Protein AF-A0A8B5XWN6-F1 (afdb_monomer)

Organism: NCBI:txid1478

Sequence (89 aa):
MNKFYSNVSFKSLSEMKEALIKNHQFLEDKFMNFTEVELQEEITSYWGVTYSRYEWLLEIVAHVYHQRGQLHSMLVHCYGIDPKVTLFE

Structure (mmCIF, N/CA/C/O backbone):
data_AF-A0A8B5XWN6-F1
#
_entry.id   AF-A0A8B5XWN6-F1
#
loop_
_atom_site.group_PDB
_atom_site.id
_atom_site.type_symbol
_atom_site.label_atom_id
_atom_site.label_alt_id
_atom_site.label_comp_id
_atom_site.label_asym_id
_atom_site.label_entity_id
_atom_site.label_seq_id
_atom_site.pdbx_PDB_ins_code
_atom_site.Cartn_x
_atom_site.Cartn_y
_atom_site.Cartn_z
_atom_site.occupancy
_atom_site.B_iso_or_equiv
_atom_site.auth_seq_id
_atom_site.auth_comp_id
_atom_site.auth_asym_id
_atom_site.auth_atom_id
_atom_site.pdbx_PDB_model_num
ATOM 1 N N . MET A 1 1 ? -12.245 12.169 -3.533 1.00 85.62 1 MET A N 1
ATOM 2 C CA . MET A 1 1 ? -11.021 11.437 -3.920 1.00 85.62 1 MET A CA 1
ATOM 3 C C . MET A 1 1 ? -10.258 12.058 -5.091 1.00 85.62 1 MET A C 1
ATOM 5 O O . MET A 1 1 ? -9.068 12.289 -4.945 1.00 85.62 1 MET A O 1
ATOM 9 N N . ASN A 1 2 ? -10.902 12.415 -6.210 1.00 88.06 2 ASN A N 1
ATOM 10 C CA . ASN A 1 2 ? -10.208 12.980 -7.388 1.00 88.06 2 ASN A CA 1
ATOM 11 C C . ASN A 1 2 ? -9.313 14.192 -7.074 1.00 88.06 2 ASN A C 1
ATOM 13 O O . ASN A 1 2 ? -8.166 14.224 -7.500 1.00 88.06 2 ASN A O 1
ATOM 17 N N . LYS A 1 3 ? -9.801 15.137 -6.254 1.00 91.38 3 LYS A N 1
ATOM 18 C CA . LYS A 1 3 ? -9.023 16.306 -5.808 1.00 91.38 3 LYS A CA 1
ATOM 19 C C . LYS A 1 3 ? -7.770 15.930 -5.004 1.00 91.38 3 LYS A C 1
ATOM 21 O O . LYS A 1 3 ? -6.772 16.632 -5.063 1.00 91.38 3 LYS A O 1
ATOM 26 N N . PHE A 1 4 ? -7.827 14.844 -4.234 1.00 89.81 4 PHE A N 1
ATOM 27 C CA . PHE A 1 4 ? -6.681 14.374 -3.459 1.00 89.81 4 PHE A CA 1
ATOM 28 C C . PHE A 1 4 ? -5.589 13.848 -4.394 1.00 89.81 4 PHE A C 1
ATOM 30 O O . PHE A 1 4 ? -4.461 14.324 -4.331 1.00 89.81 4 PHE A O 1
ATOM 37 N N . TYR A 1 5 ? -5.940 12.951 -5.323 1.00 91.25 5 TYR A N 1
ATOM 38 C CA . TYR A 1 5 ? -4.975 12.404 -6.281 1.00 91.25 5 TYR A CA 1
ATOM 39 C C . TYR A 1 5 ? -4.429 13.454 -7.253 1.00 91.25 5 TYR A C 1
ATOM 41 O O . TYR A 1 5 ? -3.243 13.425 -7.553 1.00 91.25 5 TYR A O 1
ATOM 49 N N . SER A 1 6 ? -5.239 14.423 -7.695 1.00 93.12 6 SER A N 1
ATOM 50 C CA . SER A 1 6 ? -4.766 15.492 -8.590 1.00 93.12 6 SER A CA 1
ATOM 51 C C . SER A 1 6 ? -3.732 16.420 -7.947 1.00 93.12 6 SER A C 1
ATOM 53 O O . SER A 1 6 ? -2.992 17.092 -8.658 1.00 93.12 6 SER A O 1
ATOM 55 N N . ASN A 1 7 ? -3.689 16.479 -6.612 1.00 93.12 7 ASN A N 1
ATOM 56 C CA . ASN A 1 7 ? -2.733 17.301 -5.872 1.00 93.12 7 ASN A CA 1
ATOM 57 C C . ASN A 1 7 ? -1.381 16.603 -5.659 1.00 93.12 7 ASN A C 1
ATOM 59 O O . ASN A 1 7 ? -0.453 17.228 -5.149 1.00 93.12 7 ASN A O 1
ATOM 63 N N . VAL A 1 8 ? -1.259 15.328 -6.036 1.00 90.44 8 VAL A N 1
ATOM 64 C CA . VAL A 1 8 ? -0.020 14.556 -5.927 1.00 90.44 8 VAL A CA 1
ATOM 65 C C . VAL A 1 8 ? 0.520 14.308 -7.330 1.00 90.44 8 VAL A C 1
ATOM 67 O O . VAL A 1 8 ? -0.157 13.740 -8.181 1.00 90.44 8 VAL A O 1
ATOM 70 N N . SER A 1 9 ? 1.758 14.724 -7.587 1.00 92.06 9 SER A N 1
ATOM 71 C CA . SER A 1 9 ? 2.440 14.434 -8.847 1.00 92.06 9 SER A CA 1
ATOM 72 C C . SER A 1 9 ? 3.885 14.056 -8.571 1.00 92.06 9 SER A C 1
ATOM 74 O O . SER A 1 9 ? 4.646 14.874 -8.068 1.00 92.06 9 SER A O 1
ATOM 76 N N . PHE A 1 10 ? 4.250 12.833 -8.949 1.00 94.31 10 PHE A N 1
ATOM 77 C CA . PHE A 1 10 ? 5.638 12.386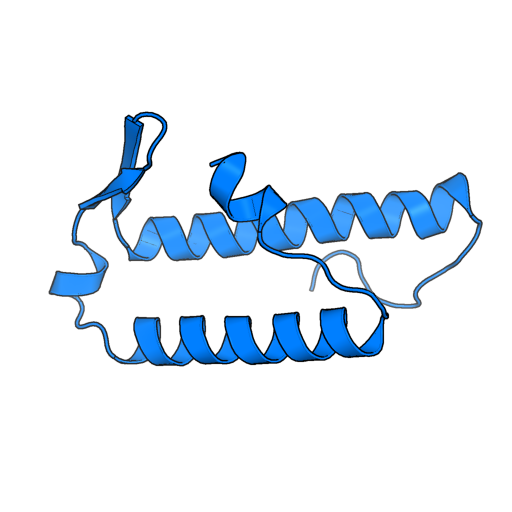 -8.988 1.00 94.31 10 PHE A CA 1
ATOM 78 C C . PHE A 1 10 ? 6.213 12.654 -10.379 1.00 94.31 10 PHE A C 1
ATOM 80 O O . PHE A 1 10 ? 5.578 12.334 -11.389 1.00 94.31 10 PHE A O 1
ATOM 87 N N . LYS A 1 11 ? 7.391 13.271 -10.439 1.00 95.19 11 LYS A N 1
ATOM 88 C CA . LYS A 1 11 ? 8.080 13.655 -11.679 1.00 95.19 11 LYS A CA 1
ATOM 89 C C . LYS A 1 11 ? 9.219 12.711 -12.042 1.00 95.19 11 LYS A C 1
ATOM 91 O O . LYS A 1 11 ? 9.725 12.776 -13.159 1.00 95.19 11 LYS A O 1
ATOM 96 N N . SER A 1 12 ? 9.607 11.822 -11.130 1.00 97.06 12 SER A N 1
ATOM 97 C CA . SER A 1 12 ? 10.694 10.873 -11.346 1.00 9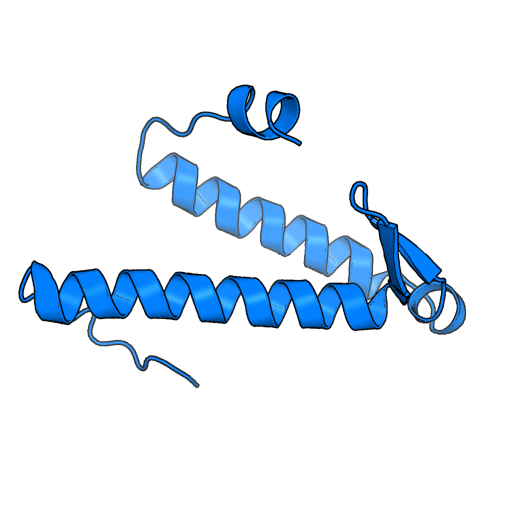7.06 12 SER A CA 1
ATOM 98 C C . SER A 1 12 ? 10.449 9.532 -10.655 1.00 97.06 12 SER A C 1
ATOM 100 O O . SER A 1 12 ? 9.673 9.424 -9.705 1.00 97.06 12 SER A O 1
ATOM 102 N N . LEU A 1 13 ? 11.163 8.500 -11.111 1.00 96.31 13 LEU A N 1
ATOM 103 C CA . LEU A 1 13 ? 11.163 7.190 -10.460 1.00 96.31 13 LEU A CA 1
ATOM 104 C 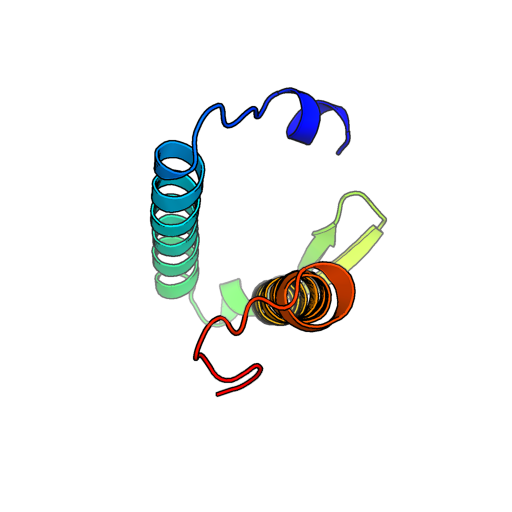C . LEU A 1 13 ? 11.730 7.257 -9.029 1.00 96.31 13 LEU A C 1
ATOM 106 O O . LEU A 1 13 ? 11.291 6.490 -8.177 1.00 96.31 13 LEU A O 1
ATOM 110 N N . SER A 1 14 ? 12.684 8.159 -8.759 1.00 97.56 14 SER A N 1
ATOM 111 C CA . SER A 1 14 ? 13.231 8.353 -7.405 1.00 97.56 14 SER A CA 1
ATOM 112 C C . SER A 1 14 ? 12.147 8.849 -6.457 1.00 97.56 14 SER A C 1
ATOM 114 O O . SER A 1 14 ? 11.908 8.226 -5.428 1.00 97.56 14 SER A O 1
ATOM 116 N N . GLU A 1 15 ? 11.404 9.882 -6.867 1.00 97.31 15 GLU A N 1
ATOM 117 C CA . GLU A 1 15 ? 10.297 10.425 -6.074 1.00 97.31 15 GLU A CA 1
ATOM 118 C C . GLU A 1 15 ? 9.226 9.370 -5.782 1.00 97.31 15 GLU A C 1
ATOM 120 O O . GLU A 1 15 ? 8.734 9.288 -4.659 1.00 97.31 15 GLU A O 1
ATOM 125 N N . MET A 1 16 ? 8.888 8.524 -6.763 1.00 96.38 16 MET A N 1
ATOM 126 C CA . MET A 1 16 ? 7.932 7.430 -6.557 1.00 96.38 16 MET A CA 1
ATOM 127 C C . MET A 1 16 ? 8.438 6.418 -5.519 1.00 96.38 16 MET A C 1
ATOM 129 O O . MET A 1 16 ? 7.679 6.006 -4.643 1.00 96.38 16 MET A O 1
ATOM 133 N N . LYS A 1 17 ? 9.717 6.026 -5.592 1.00 96.56 17 LYS A N 1
ATOM 134 C CA . LYS A 1 17 ? 10.331 5.080 -4.643 1.00 96.56 17 LYS A CA 1
ATOM 135 C C . LYS A 1 17 ? 10.403 5.656 -3.232 1.00 96.56 17 LYS A C 1
ATOM 137 O O . LYS A 1 17 ? 10.017 4.984 -2.279 1.00 96.56 17 LYS A O 1
ATOM 142 N N . GLU A 1 18 ? 10.853 6.900 -3.104 1.00 97.44 18 GLU A N 1
ATOM 143 C CA . GLU A 1 18 ? 10.918 7.610 -1.824 1.00 97.44 18 GLU A CA 1
ATOM 144 C C . GLU A 1 18 ? 9.526 7.757 -1.203 1.00 97.44 18 GLU A C 1
ATOM 146 O O . GLU A 1 18 ? 9.349 7.501 -0.011 1.00 97.44 18 GLU A O 1
ATOM 151 N N . ALA A 1 19 ? 8.517 8.094 -2.011 1.00 96.44 19 ALA A N 1
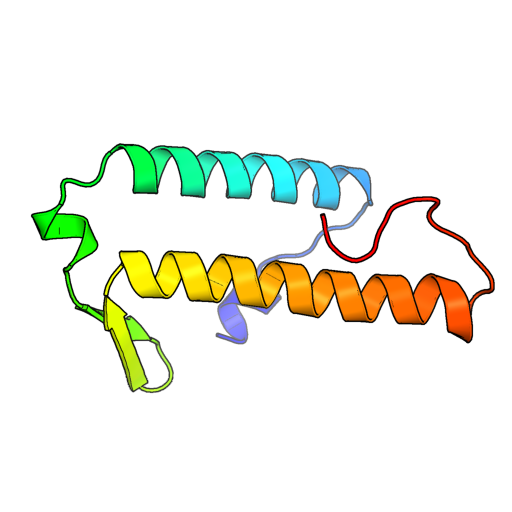ATOM 152 C CA . ALA A 1 19 ? 7.141 8.189 -1.546 1.00 96.44 19 ALA A CA 1
ATOM 153 C C . ALA A 1 19 ? 6.585 6.837 -1.081 1.00 96.44 19 ALA A C 1
ATOM 155 O O . ALA A 1 19 ? 5.900 6.793 -0.061 1.00 96.44 19 ALA A O 1
ATOM 156 N N . LEU A 1 20 ? 6.878 5.738 -1.783 1.00 96.25 20 LEU A N 1
ATOM 157 C CA . LEU A 1 20 ? 6.464 4.397 -1.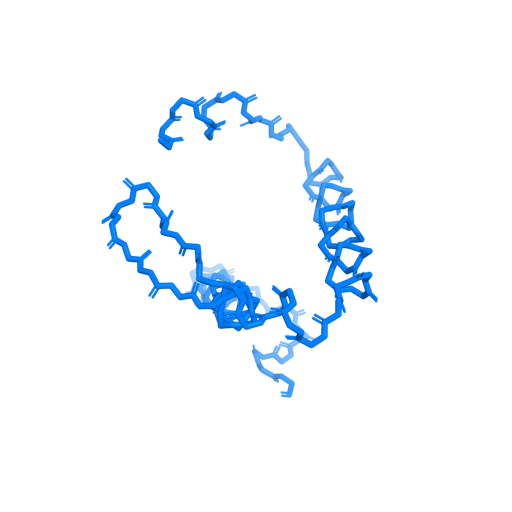357 1.00 96.25 20 LEU A CA 1
ATOM 158 C C . LEU A 1 20 ? 7.067 4.028 0.003 1.00 96.25 20 LEU A C 1
ATOM 160 O O . LEU A 1 20 ? 6.326 3.635 0.900 1.00 96.25 20 LEU A O 1
ATOM 164 N N . ILE A 1 21 ? 8.377 4.227 0.182 1.00 97.75 21 ILE A N 1
ATOM 165 C CA . ILE A 1 21 ? 9.072 3.931 1.447 1.00 97.75 21 ILE A CA 1
ATOM 166 C C . ILE A 1 21 ? 8.512 4.792 2.584 1.00 97.75 21 ILE A C 1
ATOM 168 O O . ILE A 1 21 ? 8.148 4.270 3.636 1.00 97.75 21 ILE A O 1
ATOM 172 N N . LYS A 1 22 ? 8.380 6.104 2.358 1.00 97.94 22 LYS A N 1
ATOM 173 C CA . LYS A 1 22 ? 7.870 7.039 3.367 1.00 97.94 22 LYS A CA 1
ATOM 174 C C . LYS A 1 22 ? 6.438 6.710 3.792 1.00 97.94 22 LYS A C 1
ATOM 176 O O . LYS A 1 22 ? 6.123 6.768 4.977 1.00 97.94 22 LYS A O 1
ATOM 181 N N . ASN A 1 23 ? 5.557 6.399 2.840 1.00 96.50 23 ASN A N 1
ATOM 182 C CA . ASN A 1 23 ? 4.163 6.083 3.154 1.00 96.50 23 ASN A CA 1
ATOM 183 C C . ASN A 1 23 ? 4.021 4.708 3.816 1.00 96.50 23 ASN A C 1
ATOM 185 O O . ASN A 1 23 ? 3.164 4.560 4.682 1.00 96.50 23 ASN A O 1
ATOM 189 N N . HIS A 1 24 ? 4.871 3.736 3.461 1.00 97.75 24 HIS A N 1
ATOM 190 C CA . HIS A 1 24 ? 4.950 2.462 4.175 1.00 97.75 24 HIS A CA 1
ATOM 191 C C . HIS A 1 24 ? 5.336 2.677 5.640 1.00 97.75 24 HIS A C 1
ATOM 193 O O . HIS A 1 24 ? 4.608 2.234 6.518 1.00 97.75 24 HIS A O 1
ATOM 199 N N . GLN A 1 25 ? 6.417 3.420 5.903 1.00 98.31 25 GLN A N 1
ATOM 200 C CA . GLN A 1 25 ? 6.858 3.742 7.267 1.00 98.31 25 GLN A CA 1
ATOM 201 C C . GLN A 1 25 ? 5.767 4.467 8.059 1.00 98.31 25 GLN A C 1
ATOM 203 O O . GLN A 1 25 ? 5.477 4.101 9.188 1.00 98.31 25 GLN A O 1
ATOM 208 N N . PHE A 1 26 ? 5.095 5.446 7.446 1.00 97.88 26 PHE A N 1
ATOM 209 C CA . PHE A 1 26 ? 3.968 6.121 8.087 1.00 97.88 26 PHE A CA 1
ATOM 210 C C . PHE A 1 26 ? 2.836 5.153 8.461 1.00 97.88 26 PHE A C 1
ATOM 212 O O . PHE A 1 26 ? 2.259 5.277 9.541 1.00 97.88 26 PHE A O 1
ATOM 219 N N . LEU A 1 27 ? 2.491 4.220 7.569 1.00 98.06 27 LEU A N 1
ATOM 220 C CA . LEU A 1 27 ? 1.445 3.233 7.819 1.00 98.06 27 LEU A CA 1
ATOM 221 C C . LEU A 1 27 ? 1.861 2.272 8.939 1.00 98.06 27 LEU A C 1
ATOM 223 O O . LEU A 1 27 ? 1.092 2.066 9.873 1.00 98.06 27 LEU A O 1
ATOM 227 N N . GLU A 1 28 ? 3.079 1.743 8.868 1.00 97.94 28 GLU A N 1
ATOM 228 C CA . GLU A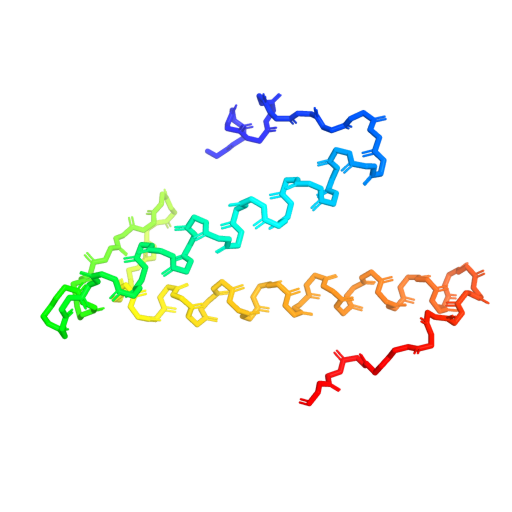 1 28 ? 3.672 0.863 9.876 1.00 97.94 28 GLU A CA 1
ATOM 229 C C . GLU A 1 28 ? 3.685 1.533 11.254 1.00 97.94 28 GLU A C 1
ATOM 231 O O . GLU A 1 28 ? 3.083 1.009 12.190 1.00 97.94 28 GLU A O 1
ATOM 236 N N . ASP A 1 29 ? 4.251 2.737 11.359 1.00 98.19 29 ASP A N 1
ATOM 237 C CA . ASP A 1 29 ? 4.299 3.507 12.604 1.00 98.19 29 ASP A CA 1
ATOM 238 C C . ASP A 1 29 ? 2.896 3.740 13.174 1.00 98.19 29 ASP A C 1
ATOM 240 O O . ASP A 1 29 ? 2.690 3.681 14.386 1.00 98.19 29 ASP A O 1
ATOM 244 N N . LYS A 1 30 ? 1.900 4.013 12.323 1.00 97.38 30 LYS A N 1
ATOM 245 C CA . LYS A 1 30 ? 0.520 4.201 12.783 1.00 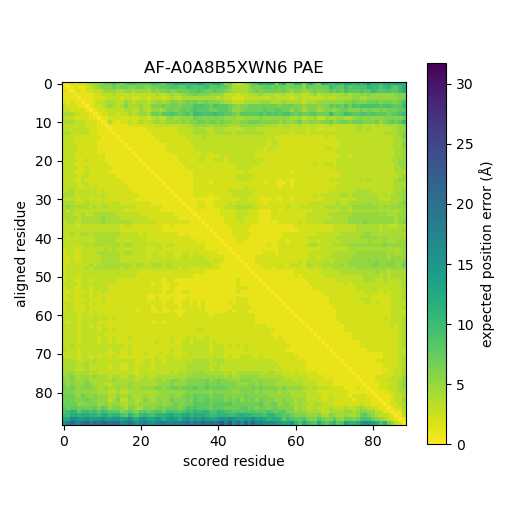97.38 30 LYS A CA 1
ATOM 246 C C . LYS A 1 30 ? -0.082 2.913 13.325 1.00 97.38 30 LYS A C 1
ATOM 248 O O . LYS A 1 30 ? -0.627 2.935 14.42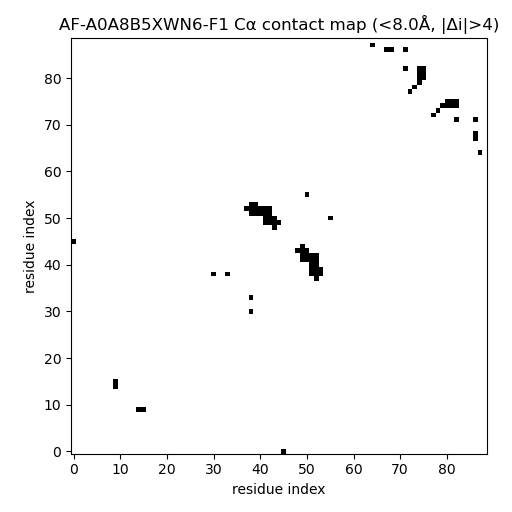4 1.00 97.38 30 LYS A O 1
ATOM 253 N N . PHE A 1 31 ? 0.022 1.816 12.582 1.00 97.88 31 PHE A N 1
ATOM 254 C CA . PHE A 1 31 ? -0.607 0.552 12.955 1.00 97.88 31 PHE A CA 1
ATOM 255 C C . PHE A 1 31 ? 0.074 -0.137 14.137 1.00 97.88 31 PHE A C 1
ATOM 257 O O . PHE A 1 31 ? -0.617 -0.718 14.968 1.00 97.88 31 PHE A O 1
ATOM 264 N N . MET A 1 32 ? 1.394 0.003 14.273 1.00 97.56 32 MET A N 1
ATOM 265 C CA . MET A 1 32 ? 2.147 -0.522 15.417 1.00 97.56 32 MET A CA 1
ATOM 266 C C . MET A 1 32 ? 1.813 0.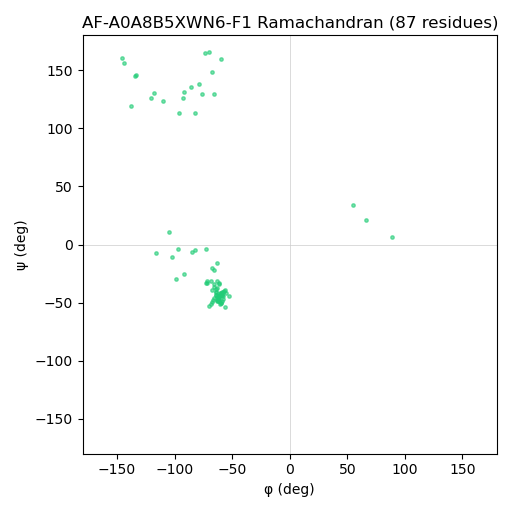180 16.740 1.00 97.56 32 MET A C 1
ATOM 268 O O . MET A 1 32 ? 2.075 -0.373 17.805 1.00 97.56 32 MET A O 1
ATOM 272 N N . ASN A 1 33 ? 1.246 1.388 16.683 1.00 98.00 33 ASN A N 1
ATOM 273 C CA . ASN A 1 33 ? 0.860 2.161 17.862 1.00 98.00 33 ASN A CA 1
ATOM 274 C C . ASN A 1 33 ? -0.623 2.015 18.238 1.00 98.00 33 ASN A C 1
ATOM 276 O O . ASN A 1 33 ? -1.030 2.580 19.252 1.00 98.00 33 ASN A O 1
ATOM 280 N N . PHE A 1 34 ? -1.430 1.288 17.457 1.00 98.38 34 PHE A N 1
ATOM 281 C CA . PHE A 1 34 ? -2.814 1.008 17.836 1.00 98.38 34 PHE A CA 1
ATOM 282 C C . PHE A 1 34 ? -2.887 -0.119 18.866 1.00 98.38 34 PHE A C 1
ATOM 284 O O . PHE A 1 34 ? -2.219 -1.147 18.762 1.00 98.38 34 PHE A O 1
ATOM 291 N N . THR A 1 35 ? -3.755 0.064 19.852 1.00 98.50 35 THR A N 1
ATOM 292 C CA . THR A 1 35 ? -4.208 -1.004 20.744 1.00 98.50 35 THR A CA 1
ATOM 293 C C . THR A 1 35 ? -5.178 -1.944 20.026 1.00 98.50 35 THR A C 1
ATOM 295 O O . THR A 1 35 ? -5.757 -1.590 19.002 1.00 98.50 35 THR A O 1
ATOM 298 N N . GLU A 1 36 ? -5.431 -3.128 20.593 1.00 98.25 36 GLU A N 1
ATOM 299 C CA . GLU A 1 36 ? -6.422 -4.066 20.042 1.00 98.25 36 GLU A CA 1
ATOM 300 C C . GLU A 1 36 ? -7.805 -3.415 19.884 1.00 98.25 36 GLU A C 1
ATOM 302 O O . GLU A 1 36 ? -8.455 -3.572 18.859 1.00 98.25 36 GLU A O 1
ATOM 307 N N . VAL A 1 37 ? -8.237 -2.613 20.864 1.00 98.50 37 VAL A N 1
ATOM 308 C CA . VAL A 1 37 ? -9.521 -1.898 20.788 1.00 98.50 37 VAL A CA 1
ATOM 309 C C . VAL A 1 37 ? -9.537 -0.926 19.609 1.00 98.50 37 VAL A C 1
ATOM 311 O O . VAL A 1 37 ? -10.504 -0.899 18.854 1.00 98.50 37 VAL A O 1
ATOM 314 N N . GLU A 1 38 ? -8.454 -0.174 19.406 1.00 98.56 38 GLU A N 1
ATOM 315 C CA . GLU A 1 38 ? -8.334 0.759 18.283 1.00 98.56 38 GLU A CA 1
ATOM 316 C C . GLU A 1 38 ? -8.240 0.045 16.928 1.00 98.56 38 GLU A C 1
ATOM 318 O O . GLU A 1 38 ? -8.706 0.591 15.927 1.00 98.56 38 GLU A O 1
ATOM 323 N N . LEU A 1 39 ? -7.662 -1.158 16.869 1.00 98.69 39 LEU A N 1
ATOM 324 C CA . LEU A 1 39 ? -7.623 -1.976 15.654 1.00 98.69 39 LEU A CA 1
ATOM 325 C C . LEU A 1 39 ? -9.021 -2.446 15.231 1.00 98.69 39 LEU A C 1
ATOM 327 O O . LEU A 1 39 ? -9.296 -2.503 14.031 1.00 98.69 39 LEU A O 1
ATOM 331 N N . GLN A 1 40 ? -9.901 -2.717 16.198 1.00 98.69 40 GLN A N 1
ATOM 332 C CA . GLN A 1 40 ? -11.290 -3.124 15.958 1.00 98.69 40 GLN A CA 1
ATOM 333 C C . GLN A 1 40 ? -12.244 -1.942 15.692 1.00 98.69 40 GLN A C 1
ATOM 335 O O . GLN A 1 40 ? -13.408 -2.163 15.369 1.00 98.69 40 GLN A O 1
ATOM 340 N N . GLU A 1 41 ? -11.790 -0.686 15.796 1.00 98.69 41 GLU A N 1
ATOM 341 C CA . GLU A 1 41 ? -12.641 0.473 15.496 1.00 98.69 41 GLU A CA 1
ATOM 342 C C . GLU A 1 41 ? -13.031 0.530 14.015 1.00 98.69 41 GLU A C 1
ATOM 344 O O . GLU A 1 41 ? -12.178 0.509 13.124 1.00 98.69 41 GLU A O 1
ATOM 349 N N . GLU A 1 42 ? -14.330 0.675 13.761 1.00 98.62 42 GLU A N 1
ATOM 350 C CA . GLU A 1 42 ? -14.892 0.786 12.420 1.00 98.62 42 GLU A CA 1
ATOM 351 C C . GLU A 1 42 ? -14.666 2.172 11.808 1.00 98.62 42 GLU A C 1
ATOM 353 O O . GLU A 1 42 ? -15.007 3.209 12.382 1.00 98.62 42 GLU A O 1
ATOM 358 N N . ILE A 1 43 ? -14.149 2.184 10.582 1.00 98.19 43 ILE A N 1
ATOM 359 C CA . ILE A 1 43 ? -13.936 3.381 9.778 1.00 98.19 43 ILE A CA 1
ATOM 360 C C . ILE A 1 43 ? -14.726 3.241 8.479 1.00 98.19 43 ILE A C 1
ATOM 362 O O . ILE A 1 43 ? -14.569 2.275 7.731 1.00 98.19 43 ILE A O 1
ATOM 366 N N . THR A 1 44 ? -15.563 4.237 8.193 1.00 98.50 44 THR A N 1
ATOM 367 C CA . THR A 1 44 ? -16.338 4.304 6.947 1.00 98.50 44 THR A CA 1
ATOM 368 C C . THR A 1 44 ? -15.573 5.104 5.897 1.00 98.50 44 THR A C 1
ATOM 370 O O . THR A 1 44 ? -15.162 6.242 6.137 1.00 98.50 44 THR A O 1
ATOM 373 N N . SER A 1 45 ? -15.376 4.515 4.721 1.00 96.88 45 SER A N 1
ATOM 374 C CA . SER A 1 45 ? -14.708 5.148 3.587 1.00 96.88 45 SER A CA 1
ATOM 375 C C . SER A 1 45 ? -15.556 6.259 2.962 1.00 96.88 45 SER A C 1
ATOM 377 O O . SER A 1 45 ? -16.768 6.343 3.160 1.00 96.88 45 SER A O 1
ATOM 379 N N . TYR A 1 46 ? -14.944 7.093 2.113 1.00 95.12 46 TYR A N 1
ATOM 380 C CA . TYR A 1 46 ? -15.682 8.150 1.407 1.00 95.12 46 TYR A CA 1
ATOM 381 C C . TYR A 1 46 ? -16.765 7.612 0.450 1.00 95.12 46 TYR A C 1
ATOM 383 O O . TYR A 1 46 ? -17.605 8.389 0.001 1.00 95.12 46 TYR A O 1
ATOM 391 N N . TRP A 1 47 ? -16.723 6.320 0.098 1.00 95.62 47 TRP A N 1
ATOM 392 C CA . TRP A 1 47 ? -17.702 5.655 -0.769 1.00 95.62 47 TRP A CA 1
ATOM 393 C C . TRP A 1 47 ? -18.674 4.749 0.004 1.00 95.62 47 TRP A C 1
ATOM 395 O O . TRP A 1 47 ? -19.431 4.007 -0.616 1.00 95.62 47 TRP A O 1
ATOM 405 N N . GLY A 1 48 ? -18.679 4.833 1.339 1.00 97.94 48 GLY A N 1
ATOM 406 C CA . GLY A 1 48 ? -19.699 4.227 2.199 1.00 97.94 48 GLY A CA 1
ATOM 407 C C . GLY A 1 48 ? -19.435 2.788 2.642 1.00 97.94 48 GLY A C 1
ATOM 408 O O . GLY A 1 48 ? -20.312 2.197 3.259 1.00 97.94 48 GLY A O 1
ATOM 409 N N . VAL A 1 49 ? -18.262 2.219 2.350 1.00 98.25 49 VAL A N 1
ATOM 410 C CA . VAL A 1 49 ? -17.871 0.893 2.863 1.00 98.25 49 VAL A CA 1
ATOM 411 C C . VAL A 1 49 ? -17.247 1.048 4.244 1.00 98.25 49 VAL A C 1
ATOM 413 O O . VAL A 1 49 ? -16.408 1.928 4.438 1.00 98.25 49 VAL A O 1
ATOM 416 N N . THR A 1 50 ? -17.635 0.186 5.177 1.00 98.62 50 THR A N 1
ATOM 417 C CA . THR A 1 50 ? -17.180 0.217 6.569 1.00 98.62 50 THR A CA 1
ATOM 418 C C . THR A 1 50 ? -16.432 -1.062 6.896 1.00 98.62 50 THR A C 1
ATOM 420 O O . THR A 1 50 ? -16.938 -2.149 6.637 1.00 98.62 50 THR A O 1
ATOM 423 N N . TYR A 1 51 ? -15.248 -0.900 7.475 1.00 98.75 51 TYR A N 1
ATOM 424 C CA . TYR A 1 51 ? -14.392 -1.971 7.971 1.00 98.75 51 TYR A CA 1
ATOM 425 C C . TYR A 1 51 ? -13.689 -1.501 9.242 1.00 98.75 51 TYR A C 1
ATOM 427 O O . TYR A 1 51 ? -13.495 -0.293 9.432 1.00 98.75 51 TYR A O 1
ATOM 435 N N . SER A 1 52 ? -13.268 -2.438 10.085 1.00 98.75 52 SER A N 1
ATOM 436 C CA . SER A 1 52 ? -12.324 -2.154 11.169 1.00 98.75 52 SER A CA 1
ATOM 437 C C . SER A 1 52 ? -10.999 -1.606 10.618 1.00 98.75 52 SER A C 1
ATOM 439 O O . SER A 1 52 ? -10.654 -1.809 9.447 1.00 98.75 52 SER A O 1
ATOM 441 N N . ARG A 1 53 ? -10.206 -0.917 11.448 1.00 98.56 53 ARG A N 1
ATOM 442 C CA . ARG A 1 53 ? -8.855 -0.486 11.039 1.00 98.56 53 ARG A CA 1
ATOM 443 C C . ARG A 1 53 ? -7.999 -1.673 10.601 1.00 98.56 53 ARG A C 1
ATOM 445 O O . ARG A 1 53 ? -7.272 -1.549 9.615 1.00 98.56 53 ARG A O 1
ATOM 452 N N . TYR A 1 54 ? -8.097 -2.805 11.298 1.00 98.50 54 TYR A N 1
ATOM 453 C CA . TYR A 1 54 ? -7.371 -4.023 10.939 1.00 98.50 54 TYR A CA 1
ATOM 454 C C . TYR A 1 54 ? -7.767 -4.552 9.555 1.00 98.50 54 TYR A C 1
ATOM 456 O O . TYR A 1 54 ? -6.904 -4.822 8.722 1.00 98.50 54 TYR A O 1
ATOM 464 N N . GLU A 1 55 ? -9.062 -4.624 9.258 1.00 98.69 55 GLU A N 1
ATOM 465 C CA . GLU A 1 55 ? -9.540 -5.004 7.925 1.00 98.69 55 GLU A CA 1
ATOM 466 C C . GLU A 1 55 ? -9.104 -3.996 6.852 1.00 98.69 55 GLU A C 1
ATOM 468 O O . GLU A 1 55 ? -8.686 -4.404 5.771 1.00 98.69 55 GLU A O 1
ATOM 473 N N . TRP A 1 56 ? -9.080 -2.690 7.150 1.00 98.56 56 TRP A N 1
ATOM 474 C CA . TRP A 1 56 ? -8.513 -1.695 6.232 1.00 98.56 56 TRP A CA 1
ATOM 475 C C . TRP A 1 56 ? -7.024 -1.916 5.950 1.00 98.56 56 TRP A C 1
ATOM 477 O O . TRP A 1 56 ? -6.582 -1.664 4.828 1.00 98.56 56 TRP A O 1
ATOM 487 N N . LEU A 1 57 ? -6.243 -2.398 6.922 1.00 98.31 57 LEU A N 1
ATOM 488 C CA . LEU A 1 57 ? -4.850 -2.779 6.679 1.00 98.31 57 LEU A CA 1
ATOM 489 C C . LEU A 1 57 ? -4.764 -3.949 5.691 1.00 98.31 57 LEU A C 1
ATOM 491 O O . LEU A 1 57 ? -3.955 -3.904 4.764 1.00 98.31 57 LEU A O 1
ATOM 495 N N . LEU A 1 58 ? -5.625 -4.959 5.845 1.00 98.19 58 LEU A N 1
ATOM 496 C CA . LEU A 1 58 ? -5.701 -6.091 4.916 1.00 98.19 58 LEU A CA 1
ATOM 497 C C . LEU A 1 58 ? -6.148 -5.653 3.514 1.00 98.19 58 LEU A C 1
ATOM 499 O O . LEU A 1 58 ? -5.558 -6.089 2.525 1.00 98.19 58 LEU A O 1
ATOM 503 N N . GLU A 1 59 ? -7.115 -4.739 3.418 1.00 98.31 59 GLU A N 1
ATOM 504 C CA . GLU A 1 59 ? -7.528 -4.121 2.153 1.00 98.31 59 GLU A CA 1
ATOM 505 C C . GLU A 1 59 ? -6.370 -3.367 1.484 1.00 98.31 59 GLU A C 1
ATOM 507 O O . GLU A 1 59 ? -6.164 -3.492 0.276 1.00 98.31 59 GLU A O 1
ATOM 512 N N . ILE A 1 60 ? -5.552 -2.629 2.248 1.00 97.56 60 ILE A N 1
ATOM 513 C CA . ILE A 1 60 ? -4.354 -1.959 1.713 1.00 97.56 60 ILE A CA 1
ATOM 514 C C . ILE A 1 60 ? -3.357 -2.989 1.167 1.00 97.56 60 ILE A C 1
ATOM 516 O O . ILE A 1 60 ? -2.855 -2.809 0.054 1.00 97.56 60 ILE A O 1
ATOM 520 N N . VAL A 1 61 ? -3.095 -4.077 1.899 1.00 96.25 61 VAL A N 1
ATOM 521 C CA . VAL A 1 61 ? -2.206 -5.161 1.445 1.00 96.25 61 VAL A CA 1
ATOM 522 C C . VAL A 1 61 ? -2.728 -5.776 0.144 1.00 96.25 61 VAL A C 1
ATOM 524 O O . VAL A 1 61 ? -1.990 -5.849 -0.843 1.00 96.25 61 VAL A O 1
ATOM 527 N N . ALA A 1 62 ? -4.009 -6.150 0.104 1.00 96.50 62 ALA A N 1
ATOM 528 C CA . ALA A 1 62 ? -4.644 -6.716 -1.082 1.00 96.50 62 ALA A CA 1
ATOM 529 C C . ALA A 1 62 ? -4.567 -5.757 -2.282 1.00 96.50 62 ALA A C 1
ATOM 531 O O . ALA A 1 62 ? -4.214 -6.173 -3.389 1.00 96.50 62 ALA A O 1
ATOM 532 N N . HIS A 1 63 ? -4.817 -4.464 -2.065 1.00 96.31 63 HIS A N 1
ATOM 533 C CA . HIS A 1 63 ? -4.746 -3.445 -3.110 1.00 96.31 63 HIS A CA 1
ATOM 534 C C . HIS A 1 63 ? -3.317 -3.289 -3.659 1.00 96.31 63 HIS A C 1
ATOM 536 O O . HIS A 1 63 ? -3.125 -3.240 -4.878 1.00 96.31 63 HIS A O 1
ATOM 542 N N . VAL A 1 64 ? -2.297 -3.276 -2.794 1.00 94.94 64 VAL A N 1
ATOM 543 C CA . VAL A 1 64 ? -0.890 -3.199 -3.224 1.00 94.94 64 VAL A CA 1
ATOM 544 C C . VAL A 1 64 ? -0.511 -4.414 -4.071 1.00 94.94 64 VAL A C 1
ATOM 546 O O . VAL A 1 64 ? 0.031 -4.242 -5.167 1.00 94.94 64 VAL A O 1
ATOM 549 N N . TYR A 1 65 ? -0.838 -5.630 -3.625 1.00 94.50 65 TYR A N 1
ATOM 550 C CA . TYR A 1 65 ? -0.554 -6.845 -4.396 1.00 94.50 65 TYR A CA 1
ATOM 551 C C . TYR A 1 65 ? -1.318 -6.889 -5.719 1.00 94.50 65 TYR A C 1
ATOM 553 O O . TYR A 1 65 ? -0.749 -7.277 -6.740 1.00 94.50 65 TYR A O 1
ATOM 561 N N . HIS A 1 66 ? -2.571 -6.435 -5.733 1.00 95.50 66 HIS A N 1
ATOM 562 C CA . HIS A 1 66 ? -3.365 -6.349 -6.952 1.00 95.50 66 HIS A CA 1
ATOM 563 C C . HIS A 1 66 ? -2.702 -5.441 -8.001 1.00 95.50 66 HIS A C 1
ATOM 565 O O . HIS A 1 66 ? -2.495 -5.859 -9.142 1.00 95.50 66 HIS A O 1
ATOM 571 N N . GLN A 1 67 ? -2.299 -4.226 -7.612 1.00 94.94 67 GLN A N 1
ATOM 572 C CA . GLN A 1 67 ? -1.641 -3.271 -8.517 1.00 94.94 67 GLN A CA 1
ATOM 573 C C . GLN A 1 67 ? -0.249 -3.748 -8.947 1.00 94.94 67 GLN A C 1
ATOM 575 O O . GLN A 1 67 ? 0.117 -3.633 -10.120 1.00 94.94 67 GLN A O 1
ATOM 580 N N . ARG A 1 68 ? 0.515 -4.354 -8.028 1.00 94.81 68 ARG A N 1
ATOM 581 C CA . ARG A 1 68 ? 1.793 -5.009 -8.349 1.00 94.81 68 ARG A CA 1
ATOM 582 C C . ARG A 1 68 ? 1.599 -6.104 -9.398 1.00 94.81 68 ARG A C 1
ATOM 584 O O . ARG A 1 68 ? 2.400 -6.197 -10.326 1.00 94.81 68 ARG A O 1
ATOM 591 N N . GLY A 1 69 ? 0.522 -6.881 -9.283 1.00 94.62 69 GLY A N 1
ATOM 592 C CA . GLY A 1 69 ? 0.146 -7.915 -10.240 1.00 94.62 69 GLY A CA 1
ATOM 593 C C . GLY A 1 69 ? -0.133 -7.373 -11.641 1.00 94.62 69 GLY A C 1
ATOM 594 O O . GLY A 1 69 ? 0.384 -7.905 -12.627 1.00 94.62 69 GLY A O 1
ATOM 595 N N . GLN A 1 70 ? -0.893 -6.278 -11.727 1.00 96.12 70 GLN A N 1
ATOM 596 C CA . GLN A 1 70 ? -1.168 -5.599 -12.997 1.00 96.12 70 GLN A CA 1
ATOM 597 C C . GLN A 1 70 ? 0.120 -5.086 -13.655 1.00 96.12 70 GLN A C 1
ATOM 599 O O . GLN A 1 70 ? 0.366 -5.375 -14.826 1.00 96.12 70 GLN A O 1
ATOM 604 N N . LEU A 1 71 ? 0.974 -4.385 -12.899 1.00 95.12 71 LEU A N 1
ATOM 605 C CA . LEU A 1 71 ? 2.233 -3.851 -13.424 1.00 95.12 71 LEU A CA 1
ATOM 606 C C . LEU A 1 71 ? 3.180 -4.964 -13.887 1.00 95.12 71 LEU A C 1
ATOM 608 O O . LEU A 1 71 ? 3.749 -4.867 -14.972 1.00 95.12 71 LEU A O 1
ATOM 612 N N . HIS A 1 72 ? 3.337 -6.024 -13.090 1.00 95.38 72 HIS A N 1
ATOM 613 C CA . HIS A 1 72 ? 4.162 -7.179 -13.456 1.00 95.38 72 HIS A CA 1
ATOM 614 C C . HIS A 1 72 ? 3.674 -7.809 -14.765 1.00 95.38 72 HIS A C 1
ATOM 616 O O . HIS A 1 72 ? 4.460 -7.979 -15.696 1.00 95.38 72 HIS A O 1
ATOM 622 N N . SER A 1 73 ? 2.360 -8.022 -14.886 1.00 95.12 73 SER A N 1
ATOM 623 C CA . SER A 1 73 ? 1.744 -8.562 -16.103 1.00 95.12 73 SER A CA 1
ATOM 624 C C . SER A 1 73 ? 1.996 -7.672 -17.323 1.00 95.12 73 SER A C 1
ATOM 626 O O . SER A 1 73 ? 2.326 -8.182 -18.392 1.00 95.12 73 SER A O 1
ATOM 628 N N . MET A 1 74 ? 1.895 -6.346 -17.174 1.00 97.12 74 MET A N 1
ATOM 629 C CA . MET A 1 74 ? 2.210 -5.400 -18.251 1.00 97.12 74 MET A CA 1
ATOM 630 C C . MET A 1 74 ? 3.683 -5.487 -18.665 1.00 97.12 74 MET A C 1
ATOM 632 O O . MET A 1 74 ? 3.977 -5.572 -19.856 1.00 97.12 74 MET A O 1
ATOM 636 N N . LEU A 1 75 ? 4.611 -5.491 -17.703 1.00 96.31 75 LEU A N 1
ATOM 637 C CA . LEU A 1 75 ? 6.048 -5.585 -17.979 1.00 96.31 75 LEU A CA 1
ATOM 638 C C . LEU A 1 75 ? 6.384 -6.865 -18.753 1.00 96.31 75 LEU A C 1
ATOM 640 O O . LEU A 1 75 ? 7.029 -6.788 -19.800 1.00 96.31 75 LEU A O 1
ATOM 644 N N . VAL A 1 76 ? 5.880 -8.012 -18.295 1.00 95.69 76 VAL A N 1
ATOM 645 C CA . VAL A 1 76 ? 6.160 -9.313 -18.914 1.00 95.69 76 VAL A CA 1
ATOM 646 C C . VAL A 1 76 ? 5.478 -9.446 -20.276 1.00 95.69 76 VAL A C 1
ATOM 648 O O . VAL A 1 76 ? 6.141 -9.750 -21.266 1.00 95.69 76 VAL A O 1
ATOM 651 N N . HIS A 1 77 ? 4.166 -9.211 -20.357 1.00 96.19 77 HIS A N 1
ATOM 652 C CA . HIS A 1 77 ? 3.378 -9.576 -21.539 1.00 96.19 77 HIS A CA 1
ATOM 653 C C . HIS A 1 77 ? 3.252 -8.468 -22.586 1.00 96.19 77 HIS A C 1
ATOM 655 O O . HIS A 1 77 ? 3.054 -8.777 -23.760 1.00 96.19 77 HIS A O 1
ATOM 661 N N . CYS A 1 78 ? 3.372 -7.195 -22.201 1.00 97.50 78 CYS A N 1
ATOM 662 C CA . CYS A 1 78 ? 3.290 -6.077 -23.146 1.00 97.50 78 CYS A CA 1
ATOM 663 C C . CYS A 1 78 ? 4.671 -5.555 -23.558 1.00 97.50 78 CYS A C 1
ATOM 665 O O . CYS A 1 78 ? 4.817 -5.067 -24.677 1.00 97.50 78 CYS A O 1
ATOM 667 N N . TYR A 1 79 ? 5.675 -5.660 -22.679 1.00 96.88 79 TYR A N 1
ATOM 668 C CA . TYR A 1 79 ? 7.011 -5.100 -22.916 1.00 96.88 79 TYR A CA 1
ATOM 669 C C . TYR A 1 79 ? 8.132 -6.146 -22.995 1.00 96.88 79 TYR A C 1
ATOM 671 O O . TYR A 1 79 ? 9.256 -5.786 -23.341 1.00 96.88 79 TYR A O 1
ATOM 679 N N . GLY A 1 80 ? 7.862 -7.425 -22.701 1.00 96.62 80 GLY A N 1
ATOM 680 C CA . GLY A 1 80 ? 8.879 -8.484 -22.721 1.00 96.62 80 GLY A CA 1
ATOM 681 C C . GLY A 1 80 ? 9.962 -8.322 -21.647 1.00 96.62 80 GLY A C 1
ATOM 682 O O . GLY A 1 80 ? 11.061 -8.853 -21.796 1.00 96.62 80 GLY A O 1
ATOM 683 N N . ILE A 1 81 ? 9.677 -7.563 -20.585 1.00 96.88 81 ILE A N 1
ATOM 684 C CA . ILE A 1 81 ? 10.593 -7.295 -19.476 1.00 96.88 81 ILE A CA 1
ATOM 685 C C . ILE A 1 81 ? 10.282 -8.278 -18.347 1.00 96.88 81 ILE A C 1
ATOM 687 O O . ILE A 1 81 ? 9.232 -8.184 -17.717 1.00 96.88 81 ILE A O 1
ATOM 691 N N . ASP A 1 82 ? 11.216 -9.185 -18.058 1.00 94.69 82 ASP A N 1
ATOM 692 C CA . ASP A 1 82 ? 11.168 -10.023 -16.857 1.00 94.69 82 ASP A CA 1
ATOM 693 C C . ASP A 1 82 ? 11.730 -9.240 -15.655 1.00 94.69 82 ASP A C 1
ATOM 695 O O . ASP A 1 82 ? 12.933 -8.945 -15.630 1.00 94.69 82 ASP A O 1
ATOM 699 N N . PRO A 1 83 ? 10.900 -8.891 -14.650 1.00 92.50 83 PRO A N 1
ATOM 700 C CA . PRO A 1 83 ? 11.359 -8.155 -13.480 1.00 92.50 83 PRO A CA 1
ATOM 701 C C . PRO A 1 83 ? 12.200 -9.012 -12.517 1.00 92.50 83 PRO A C 1
ATOM 703 O O . PRO A 1 83 ? 12.718 -8.467 -11.544 1.00 92.50 83 PRO A O 1
ATOM 706 N N . LYS A 1 84 ? 12.362 -10.323 -12.773 1.00 94.19 84 LYS A N 1
ATOM 707 C CA . LYS A 1 84 ? 13.159 -11.273 -11.970 1.00 94.19 84 LYS A CA 1
ATOM 708 C C . LYS A 1 84 ? 12.771 -11.307 -10.492 1.00 94.19 84 LYS A C 1
ATOM 710 O O . LYS A 1 84 ? 13.608 -11.513 -9.616 1.00 94.19 84 LYS A O 1
ATOM 715 N N . VAL A 1 85 ? 11.483 -11.109 -10.230 1.00 90.81 85 VAL A N 1
ATOM 716 C CA . VAL A 1 85 ? 10.862 -11.211 -8.908 1.00 90.81 85 VAL A CA 1
ATOM 717 C C . VAL A 1 85 ? 9.569 -12.006 -9.026 1.00 90.81 85 VAL A C 1
ATOM 719 O O . VAL A 1 85 ? 8.858 -11.908 -10.034 1.00 90.81 85 VAL A O 1
ATOM 722 N N . THR A 1 86 ? 9.257 -12.793 -7.999 1.00 85.69 86 THR A N 1
ATOM 723 C CA . THR A 1 86 ? 8.014 -13.566 -7.942 1.00 85.69 86 THR A CA 1
ATOM 724 C C . THR A 1 86 ? 6.807 -12.636 -7.818 1.00 85.69 86 THR A C 1
ATOM 726 O O . THR A 1 86 ? 6.884 -11.541 -7.253 1.00 85.69 86 THR A O 1
ATOM 729 N N . LEU A 1 87 ? 5.670 -13.044 -8.384 1.00 75.75 87 LEU A N 1
ATOM 730 C CA . LEU A 1 87 ? 4.427 -12.264 -8.342 1.00 75.75 87 LEU A CA 1
ATOM 731 C C . LEU A 1 87 ? 3.784 -12.255 -6.945 1.00 75.75 87 LEU A C 1
ATOM 733 O O . LEU A 1 87 ? 3.197 -11.253 -6.542 1.00 75.75 87 LEU A O 1
ATOM 737 N N . PHE A 1 88 ? 3.963 -13.345 -6.209 1.00 75.31 88 PHE A N 1
ATOM 738 C CA . PHE A 1 88 ? 3.562 -13.522 -4.821 1.00 75.31 88 PHE A CA 1
ATOM 739 C C . PHE A 1 88 ? 4.751 -14.137 -4.073 1.00 75.31 88 PHE A C 1
ATOM 741 O O . PHE A 1 88 ? 5.532 -14.880 -4.681 1.00 75.31 88 PHE A O 1
ATOM 748 N N . GLU A 1 89 ? 4.919 -13.767 -2.809 1.00 60.25 89 GLU A N 1
ATOM 749 C CA . GLU A 1 89 ? 5.850 -14.411 -1.874 1.00 60.25 89 GLU A CA 1
ATOM 750 C C . GLU A 1 89 ? 5.109 -15.463 -1.047 1.00 60.25 89 GLU A C 1
ATOM 752 O O . GLU A 1 89 ? 3.922 -15.218 -0.723 1.00 60.25 89 GLU A O 1
#

InterPro domains:
  IPR034660 DinB/YfiT-like putative metalloenzymes [G3DSA:1.20.120.450] (1-78)
  IPR034660 DinB/YfiT-like putative metalloenzymes [SSF109854] (4-75)

Mean predicted aligned error: 3.31 Å

Nearest PDB structures (foldseek):
  2p1a-assembly1_B  TM=9.417E-01  e=7.749E-05  Bacillus cereus ATCC 10987
  2p1a-assembly1_A  TM=9.706E-01  e=6.029E-04  Bacillus cereus ATCC 10987

pLDDT: mean 95.28, std 5.56, range [60.25, 98.75]

Solvent-accessible surface area (backbone atoms only — not comparable to full-atom values): 5357 Å² total; per-residue (Å²): 110,69,73,62,57,72,73,59,81,74,91,45,73,65,54,49,53,53,48,52,53,53,52,48,50,53,49,48,59,52,60,74,68,49,50,75,71,60,32,62,41,74,47,69,47,100,87,71,55,71,39,26,47,50,55,49,51,51,51,51,52,53,50,51,53,52,53,52,44,51,51,51,48,44,33,40,76,75,65,70,43,79,84,89,66,74,90,69,134

Secondary structure (DSSP, 8-state):
-HHHHHT----SHHHHHHHHHHHHHHHHHHHHT--HHHHT-EEE-TTS-EEEHHHHHHHHHHHHHHHHHHHHHHHHHHH----SS-S--

Foldseek 3Di:
DVVVVVVDDDPDPVSVVVVVVVVVVVLCVVVVPDDPVQQQDWDADPVGDIDGVVVVVVVVVVVVLVVLLVVCCCCCPVVVHHPVDDSPD

Radius of gyration: 16.15 Å; Cα contacts (8 Å, |Δi|>4): 41; chains: 1; bounding box: 33×32×44 Å